Protein AF-A0A967G5K9-F1 (afdb_monomer)

pLDDT: mean 95.34, std 4.48, range [71.88, 98.5]

Secondary structure (DSSP, 8-state):
-HHHHHHHHHHHTT--SS--EEEE-SSGGGGGGGTT-SHIIIIIHHHHHHHHHTT--EEEEE-HHHHHHHHTTTS-SEEE-SSHHHHHHHH-

Solvent-accessible surface area (backbone atoms only — not comparable to full-atom values): 5249 Å² total; per-residue (Å²): 107,72,66,56,55,52,54,52,41,38,37,77,74,67,66,36,88,79,53,38,36,35,33,37,22,80,32,71,66,30,6,56,94,50,77,49,48,47,62,35,73,80,47,46,40,57,54,45,52,55,39,41,77,72,70,48,53,66,49,59,58,34,30,53,84,64,45,52,65,44,41,79,69,64,75,36,80,45,77,46,57,74,48,70,68,76,46,51,62,84,72,106

Radius of gyration: 12.84 Å; Cα contacts (8 Å, |Δi|>4): 140; chains: 1; bounding box: 27×26×37 Å

Foldseek 3Di:
DVLVVVQCCCCPPVVDPQFEEEEEAPFAQNCVPVVGHCCSPPPVVVVVVVVVVVVRHYYDRGGLVVVLVVVVVVPGPYYHYPDDCSPPVSVD

Mean predicted aligned error: 2.61 Å

Sequence (92 aa):
STIKITHDALIKQFRIAEPKIVVCGLNPHAGESGVFGREEIDHIIPAVEEAKDQGVHLEGPLPADTLFYYANRGRWDAVVAMYHDQGLIPFK

Structure (mmCIF, N/CA/C/O backbone):
data_AF-A0A967G5K9-F1
#
_entry.id   AF-A0A967G5K9-F1
#
loop_
_atom_site.group_PDB
_atom_site.id
_atom_site.type_symbol
_atom_site.label_atom_id
_atom_site.label_alt_id
_atom_site.label_comp_id
_atom_site.label_asym_id
_atom_site.label_entity_id
_atom_site.label_seq_id
_atom_site.pdbx_PDB_ins_code
_atom_site.Cartn_x
_atom_site.Cartn_y
_atom_site.Cartn_z
_atom_site.occupancy
_atom_site.B_iso_or_equiv
_atom_site.auth_seq_id
_atom_site.auth_comp_id
_atom_site.auth_asym_id
_atom_site.auth_atom_id
_atom_site.pdbx_PDB_model_num
ATOM 1 N N . SER A 1 1 ? -0.165 -11.332 5.603 1.00 88.25 1 SER A N 1
ATOM 2 C CA . SER A 1 1 ? 0.471 -10.226 4.863 1.00 88.25 1 SER A CA 1
ATOM 3 C C . SER A 1 1 ? 0.534 -8.986 5.748 1.00 88.25 1 SER A C 1
ATOM 5 O O . SER A 1 1 ? -0.214 -8.914 6.722 1.00 88.25 1 SER A O 1
ATOM 7 N N . THR A 1 2 ? 1.396 -8.017 5.426 1.00 97.12 2 THR A N 1
ATOM 8 C CA . THR A 1 2 ? 1.472 -6.721 6.130 1.00 97.12 2 THR A CA 1
ATOM 9 C C . THR A 1 2 ? 0.115 -6.016 6.169 1.00 97.12 2 THR A C 1
ATOM 11 O O . THR A 1 2 ? -0.313 -5.593 7.235 1.00 97.12 2 THR A O 1
ATOM 14 N N . ILE A 1 3 ? -0.616 -6.014 5.046 1.00 97.94 3 ILE A N 1
ATOM 15 C CA . ILE A 1 3 ? -1.970 -5.443 4.930 1.00 97.94 3 ILE A CA 1
ATOM 16 C C . ILE A 1 3 ? -2.917 -6.015 5.995 1.00 97.94 3 ILE A C 1
ATOM 18 O O . ILE A 1 3 ? -3.566 -5.261 6.715 1.00 97.94 3 ILE A O 1
ATOM 22 N N . LYS A 1 4 ? -2.957 -7.347 6.145 1.00 97.50 4 LYS A N 1
ATOM 23 C CA . LYS A 1 4 ? -3.834 -8.013 7.119 1.00 97.50 4 LYS A CA 1
ATOM 24 C C . LYS A 1 4 ? -3.472 -7.672 8.565 1.00 97.50 4 LYS A C 1
ATOM 26 O O . LYS A 1 4 ? -4.362 -7.468 9.381 1.00 97.50 4 LYS A O 1
ATOM 31 N N . ILE A 1 5 ? -2.178 -7.603 8.884 1.00 97.94 5 ILE A N 1
ATOM 32 C CA . ILE A 1 5 ? -1.718 -7.227 10.229 1.00 97.94 5 ILE A CA 1
ATOM 33 C C . ILE A 1 5 ? -2.154 -5.793 10.549 1.00 97.94 5 ILE A C 1
ATOM 35 O O . ILE A 1 5 ? -2.693 -5.552 11.628 1.00 97.94 5 ILE A O 1
ATOM 39 N N . THR A 1 6 ? -1.979 -4.865 9.603 1.00 98.19 6 THR A N 1
ATOM 40 C CA . THR A 1 6 ? -2.430 -3.475 9.739 1.00 98.19 6 THR A CA 1
ATOM 41 C C . THR A 1 6 ? -3.944 -3.394 9.926 1.00 98.19 6 THR A C 1
ATOM 43 O O . THR A 1 6 ? -4.399 -2.784 10.890 1.00 98.19 6 THR A O 1
ATOM 46 N N . HIS A 1 7 ? -4.725 -4.057 9.071 1.00 98.44 7 HIS A N 1
ATOM 47 C CA . HIS A 1 7 ? -6.186 -4.119 9.174 1.00 98.44 7 HIS A CA 1
ATOM 48 C C . HIS A 1 7 ? -6.656 -4.620 10.546 1.00 98.44 7 HIS A C 1
ATOM 50 O O . HIS A 1 7 ? -7.434 -3.958 11.235 1.00 98.44 7 HIS A O 1
ATOM 56 N N . ASP A 1 8 ? -6.130 -5.763 10.983 1.00 98.12 8 ASP A N 1
ATOM 57 C CA . ASP A 1 8 ? -6.486 -6.365 12.264 1.00 98.12 8 ASP A CA 1
ATOM 58 C C . ASP A 1 8 ? -6.133 -5.463 13.447 1.00 98.12 8 ASP A C 1
ATOM 60 O O . ASP A 1 8 ? -6.892 -5.398 14.418 1.00 98.12 8 ASP A O 1
ATOM 64 N N . ALA A 1 9 ? -4.993 -4.772 13.385 1.00 98.50 9 ALA A N 1
ATOM 65 C CA . ALA A 1 9 ? -4.594 -3.820 14.409 1.00 98.50 9 ALA A CA 1
ATOM 66 C C . ALA A 1 9 ? -5.559 -2.627 14.463 1.00 98.50 9 ALA A C 1
ATOM 68 O O . ALA A 1 9 ? -6.015 -2.283 15.556 1.00 98.50 9 ALA A O 1
ATOM 69 N N . LEU A 1 10 ? -5.933 -2.046 13.316 1.00 98.50 10 LEU A N 1
ATOM 70 C CA . LEU A 1 10 ? -6.875 -0.920 13.256 1.00 98.50 10 LEU A CA 1
ATOM 71 C C . LEU A 1 10 ? -8.227 -1.266 13.901 1.00 98.50 10 LEU A C 1
ATOM 73 O O . LEU A 1 10 ? -8.768 -0.469 14.669 1.00 98.50 10 LEU A O 1
ATOM 77 N N . ILE A 1 11 ? -8.725 -2.488 13.701 1.00 98.25 11 ILE A N 1
ATOM 78 C CA . ILE A 1 11 ? -9.960 -2.953 14.349 1.00 98.25 11 ILE A CA 1
ATOM 79 C C . ILE A 1 11 ? -9.739 -3.222 15.842 1.00 98.25 11 ILE A C 1
ATOM 81 O O . ILE A 1 11 ? -10.436 -2.680 16.704 1.00 98.25 11 ILE A O 1
ATOM 85 N N . LYS A 1 12 ? -8.784 -4.096 16.176 1.00 98.25 12 LYS A N 1
ATOM 86 C CA . LYS A 1 12 ? -8.656 -4.662 17.531 1.00 98.25 12 LYS A CA 1
ATOM 87 C C . LYS A 1 12 ? -8.085 -3.658 18.530 1.00 98.25 12 LYS A C 1
ATOM 89 O O . LYS A 1 12 ? -8.481 -3.675 19.695 1.00 98.25 12 LYS A O 1
ATOM 94 N N . GLN A 1 13 ? -7.162 -2.812 18.081 1.00 98.31 13 GLN A N 1
ATOM 95 C CA . GLN A 1 13 ? -6.394 -1.902 18.932 1.00 98.31 13 GLN A CA 1
ATOM 96 C C . GLN A 1 13 ? -6.869 -0.454 18.789 1.00 98.31 13 GLN A C 1
ATOM 98 O O . GLN A 1 13 ? -7.020 0.224 19.801 1.00 98.31 13 GLN A O 1
ATOM 103 N N . PHE A 1 14 ? -7.175 -0.005 17.567 1.00 97.75 14 PHE A N 1
ATOM 104 C CA . PHE A 1 14 ? -7.608 1.376 17.308 1.00 97.75 14 PHE A CA 1
ATOM 105 C C . PHE A 1 14 ? -9.132 1.549 17.246 1.00 97.75 14 PHE A C 1
ATOM 107 O O . PHE A 1 14 ? -9.610 2.677 17.184 1.00 97.75 14 PHE A O 1
ATOM 114 N N . ARG A 1 15 ? -9.905 0.453 17.338 1.00 98.06 15 ARG A N 1
ATOM 115 C CA . ARG A 1 15 ? -11.381 0.456 17.388 1.00 98.06 15 ARG A CA 1
ATOM 116 C C . ARG A 1 15 ? -12.051 1.092 16.164 1.00 98.06 15 ARG A C 1
ATOM 118 O O . ARG A 1 15 ? -13.176 1.574 16.262 1.00 98.06 15 ARG A O 1
ATOM 125 N N . ILE A 1 16 ? -11.393 1.039 15.009 1.00 98.12 16 ILE A N 1
ATOM 126 C CA . ILE A 1 16 ? -11.964 1.463 13.729 1.00 98.12 16 ILE A CA 1
ATOM 127 C C . ILE A 1 16 ? -12.697 0.262 13.134 1.00 98.12 16 ILE A C 1
ATOM 129 O O . ILE A 1 16 ? -12.061 -0.728 12.793 1.00 98.12 16 ILE A O 1
ATOM 133 N N . ALA A 1 17 ? -14.030 0.315 13.066 1.00 96.25 17 ALA A N 1
ATOM 134 C CA . ALA A 1 17 ? -1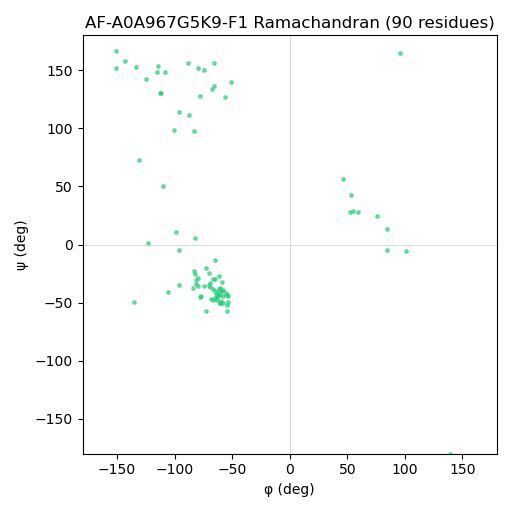4.849 -0.833 12.664 1.00 96.25 17 ALA A CA 1
ATOM 135 C C . ALA A 1 17 ? -14.651 -1.238 11.193 1.00 96.25 17 ALA A C 1
ATOM 137 O O . ALA A 1 17 ? -14.619 -2.425 10.887 1.00 96.25 17 ALA A O 1
ATOM 138 N N . GLU A 1 18 ? -14.489 -0.253 10.308 1.00 96.69 18 GLU A N 1
ATOM 139 C CA . GLU A 1 18 ? -14.321 -0.440 8.863 1.00 96.69 18 GLU A CA 1
ATOM 140 C C . GLU A 1 18 ? -13.107 0.369 8.378 1.00 96.69 18 GLU A C 1
ATOM 142 O O . GLU A 1 18 ? -13.271 1.437 7.781 1.00 96.69 18 GLU A O 1
ATOM 147 N N . PRO A 1 19 ? -11.879 -0.081 8.695 1.00 97.81 19 PRO A N 1
ATOM 148 C CA . PRO A 1 19 ? -10.678 0.687 8.404 1.00 97.81 19 PRO A CA 1
ATOM 149 C C . PRO A 1 19 ? -10.434 0.799 6.901 1.00 97.81 19 PRO A C 1
ATOM 151 O O . PRO A 1 19 ? -10.462 -0.197 6.180 1.00 97.81 19 PRO A O 1
ATOM 154 N N . LYS A 1 20 ? -10.124 2.010 6.446 1.00 97.94 20 LYS A N 1
ATOM 155 C CA . LYS A 1 20 ? -9.735 2.325 5.071 1.00 97.94 20 LYS A CA 1
ATOM 156 C C . LYS A 1 20 ? -8.220 2.366 4.977 1.00 97.94 20 LYS A C 1
ATOM 158 O O . LYS A 1 20 ? -7.582 3.243 5.557 1.00 97.94 20 LYS A O 1
ATOM 163 N N . ILE A 1 21 ? -7.639 1.437 4.231 1.00 98.31 21 ILE A N 1
ATOM 164 C CA . ILE A 1 21 ? -6.187 1.346 4.045 1.00 98.31 21 ILE A CA 1
ATOM 165 C C . ILE A 1 21 ? -5.825 1.782 2.626 1.00 98.31 21 ILE A C 1
ATOM 167 O O . ILE A 1 21 ? -6.581 1.563 1.684 1.00 98.31 21 ILE A O 1
ATOM 171 N N . VAL A 1 22 ? -4.645 2.364 2.451 1.00 97.94 22 VAL A N 1
ATOM 172 C CA . VAL A 1 22 ? -4.066 2.571 1.122 1.00 97.94 22 VAL A CA 1
ATOM 173 C C . VAL A 1 22 ? -2.671 1.962 1.033 1.00 97.94 22 VAL A C 1
ATOM 175 O O . VAL A 1 22 ? -1.907 1.993 1.998 1.00 97.94 22 VAL A O 1
ATOM 178 N N . VAL A 1 23 ? -2.341 1.385 -0.120 1.00 98.19 23 VAL A N 1
ATOM 179 C CA . VAL A 1 23 ? -1.049 0.751 -0.409 1.00 98.19 23 VAL A CA 1
ATOM 180 C C . VAL A 1 23 ? -0.292 1.583 -1.445 1.00 98.19 23 VAL A C 1
ATOM 182 O O . VAL A 1 23 ? -0.844 1.940 -2.488 1.00 98.19 23 VAL A O 1
ATOM 185 N N . CYS A 1 24 ? 0.974 1.894 -1.171 1.00 97.75 24 CYS A N 1
ATOM 186 C CA . CYS A 1 24 ? 1.853 2.557 -2.135 1.00 97.75 24 CYS A CA 1
ATOM 187 C C . CYS A 1 24 ? 2.305 1.586 -3.239 1.00 97.75 24 CYS A C 1
ATOM 189 O O . CYS A 1 24 ? 2.491 0.396 -2.992 1.00 97.75 24 CYS A O 1
ATOM 191 N N . GLY A 1 25 ? 2.565 2.106 -4.437 1.00 97.44 25 GLY A N 1
ATOM 192 C CA . GLY A 1 25 ? 3.464 1.441 -5.384 1.00 97.44 25 GLY A CA 1
ATOM 193 C C . GLY A 1 25 ? 4.900 1.419 -4.851 1.00 97.44 25 GLY A C 1
ATOM 194 O O . GLY A 1 25 ? 5.277 2.251 -4.021 1.00 97.44 25 GLY A O 1
ATOM 195 N N . LEU A 1 26 ? 5.704 0.469 -5.315 1.00 97.56 26 LEU A N 1
ATOM 196 C CA . LEU A 1 26 ? 7.147 0.447 -5.081 1.00 97.56 26 LEU A CA 1
ATOM 197 C C . LEU A 1 26 ? 7.844 1.454 -5.993 1.00 97.56 26 LEU A C 1
ATOM 199 O O . LEU A 1 26 ? 8.701 2.215 -5.544 1.00 97.56 26 LEU A O 1
ATOM 203 N N . ASN A 1 27 ? 7.441 1.463 -7.257 1.00 97.25 27 ASN A N 1
ATOM 204 C CA . ASN A 1 27 ? 8.037 2.256 -8.307 1.00 97.25 27 ASN A CA 1
ATOM 205 C C . ASN A 1 27 ? 7.396 3.651 -8.410 1.00 97.25 27 ASN A C 1
ATOM 207 O O . ASN A 1 27 ? 6.230 3.843 -8.034 1.00 97.25 27 ASN A O 1
ATOM 211 N N . PRO A 1 28 ? 8.118 4.645 -8.967 1.00 93.25 28 PRO A N 1
ATOM 212 C CA . PRO A 1 28 ? 7.536 5.933 -9.330 1.00 93.25 28 PRO A CA 1
ATOM 213 C C . PRO A 1 28 ? 6.283 5.748 -10.187 1.00 93.25 28 PRO A C 1
ATOM 215 O O . PRO A 1 28 ? 6.236 4.863 -11.041 1.00 93.25 28 PRO A O 1
ATOM 218 N N . HIS A 1 29 ? 5.256 6.560 -9.932 1.00 93.12 29 HIS A N 1
ATOM 219 C CA . HIS A 1 29 ? 3.958 6.449 -10.607 1.00 93.12 29 HIS A CA 1
ATOM 220 C C . HIS A 1 29 ? 3.336 5.038 -10.553 1.00 93.12 29 HIS A C 1
ATOM 222 O O . HIS A 1 29 ? 2.580 4.664 -11.445 1.00 93.12 29 HIS A O 1
ATOM 228 N N . ALA A 1 30 ? 3.648 4.250 -9.513 1.00 94.25 30 ALA A N 1
ATOM 229 C CA . ALA A 1 30 ? 3.210 2.857 -9.384 1.00 94.25 30 ALA A CA 1
ATOM 230 C C . ALA A 1 30 ? 3.563 2.008 -10.625 1.00 94.25 30 ALA A C 1
ATOM 232 O O . ALA A 1 30 ? 2.748 1.239 -11.134 1.00 94.25 30 ALA A O 1
ATOM 233 N N . GLY A 1 31 ? 4.780 2.198 -11.139 1.00 93.56 31 GLY A N 1
ATOM 234 C CA . GLY A 1 31 ? 5.335 1.427 -12.250 1.00 93.56 31 GLY A CA 1
ATOM 235 C C . GLY A 1 31 ? 4.946 1.940 -13.635 1.00 93.56 31 GLY A C 1
ATOM 236 O O . GLY A 1 31 ? 5.450 1.405 -14.617 1.00 93.56 31 GLY A O 1
ATOM 237 N N . GLU A 1 32 ? 4.083 2.962 -13.748 1.00 93.81 32 GLU A N 1
ATOM 238 C CA . GLU A 1 32 ? 3.626 3.540 -15.027 1.00 93.81 32 GLU A CA 1
ATOM 239 C C . GLU A 1 32 ? 3.225 2.443 -16.033 1.00 93.81 32 GLU A C 1
ATOM 241 O O . GLU A 1 32 ? 3.806 2.281 -17.105 1.00 93.81 32 GLU A O 1
ATOM 246 N N . SER A 1 33 ? 2.284 1.584 -15.626 1.00 90.69 33 SER A N 1
ATOM 247 C CA . SER A 1 33 ? 1.830 0.421 -16.411 1.00 90.69 33 SER A CA 1
ATOM 248 C C . SER A 1 33 ? 2.947 -0.543 -16.854 1.00 90.69 33 SER A C 1
ATOM 250 O O . SER A 1 33 ? 2.825 -1.213 -17.880 1.00 90.69 33 SER A O 1
ATOM 252 N N . GLY A 1 34 ? 4.037 -0.635 -16.089 1.00 93.00 34 GLY A N 1
ATOM 253 C CA . GLY A 1 34 ? 5.174 -1.511 -16.377 1.00 93.00 34 GLY A CA 1
ATOM 254 C C . GLY A 1 34 ? 6.378 -0.805 -17.008 1.00 93.00 34 GLY A C 1
ATOM 255 O O . GLY A 1 34 ? 7.413 -1.441 -17.210 1.00 93.00 34 GLY A O 1
ATOM 256 N N . VAL A 1 35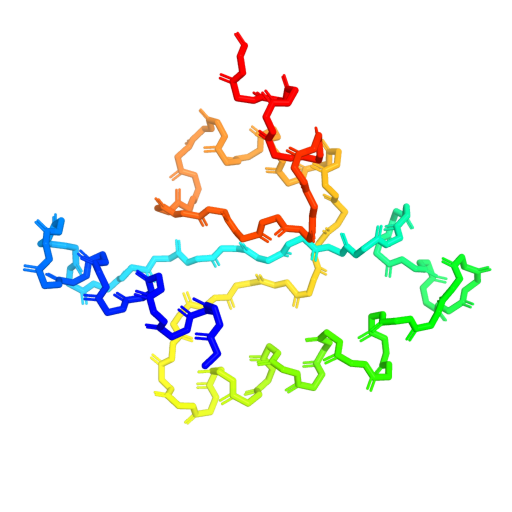 ? 6.265 0.486 -17.345 1.00 95.69 35 VAL A N 1
ATOM 257 C CA . VAL A 1 35 ? 7.354 1.271 -17.951 1.00 95.69 35 VAL A CA 1
ATOM 258 C C . VAL A 1 35 ? 8.473 1.543 -16.942 1.00 95.69 35 VAL A C 1
ATOM 260 O O . VAL A 1 35 ? 9.648 1.531 -17.308 1.00 95.69 35 VAL A O 1
ATOM 263 N N . PHE A 1 36 ? 8.129 1.738 -15.668 1.00 92.94 36 PHE A N 1
ATOM 264 C CA .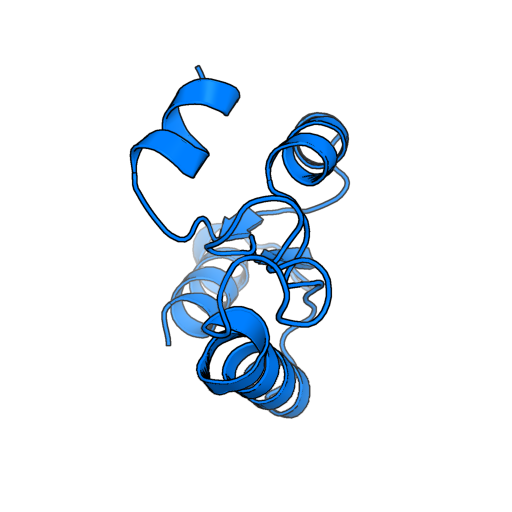 PHE A 1 36 ? 9.071 1.998 -14.579 1.00 92.94 36 PHE A CA 1
ATOM 265 C C . PHE A 1 36 ? 9.168 0.823 -13.609 1.00 92.94 36 PHE A C 1
ATOM 267 O O . PHE A 1 36 ? 9.075 1.014 -12.407 1.00 92.94 36 PHE A O 1
ATOM 274 N N . GLY A 1 37 ? 9.369 -0.388 -14.124 1.00 96.19 37 GLY A N 1
ATOM 275 C CA . GLY A 1 37 ? 9.393 -1.598 -13.300 1.00 96.19 37 GLY A CA 1
ATOM 276 C C . GLY A 1 37 ? 8.041 -2.302 -13.287 1.00 96.19 37 GLY A C 1
ATOM 277 O O . GLY A 1 37 ? 7.034 -1.773 -13.752 1.00 96.19 37 GLY A O 1
ATOM 278 N N . ARG A 1 38 ? 8.041 -3.554 -12.831 1.00 97.81 38 ARG A N 1
ATOM 279 C CA . ARG A 1 38 ? 6.893 -4.471 -12.944 1.00 97.81 38 ARG A CA 1
ATOM 280 C C . ARG A 1 38 ? 6.414 -5.019 -11.610 1.00 97.81 38 ARG A C 1
ATOM 282 O O . ARG A 1 38 ? 5.464 -5.793 -11.577 1.00 97.81 38 ARG A O 1
ATOM 289 N N . GLU A 1 39 ? 7.037 -4.619 -10.516 1.00 98.50 39 GLU A N 1
ATOM 290 C CA . GLU A 1 39 ? 6.756 -5.111 -9.177 1.00 98.50 39 GLU A CA 1
ATOM 291 C C . GLU A 1 39 ? 5.292 -4.867 -8.779 1.00 98.50 39 GLU A C 1
ATOM 293 O O . GLU A 1 39 ? 4.690 -5.708 -8.110 1.00 98.50 39 GLU A O 1
ATOM 298 N N . GLU A 1 40 ? 4.667 -3.784 -9.258 1.00 98.25 40 GLU A N 1
ATOM 299 C CA . GLU A 1 40 ? 3.228 -3.577 -9.106 1.00 98.25 40 GLU A CA 1
ATOM 300 C C . GLU A 1 40 ? 2.409 -4.674 -9.778 1.00 98.25 40 GLU A C 1
ATOM 302 O O . GLU A 1 40 ? 1.535 -5.25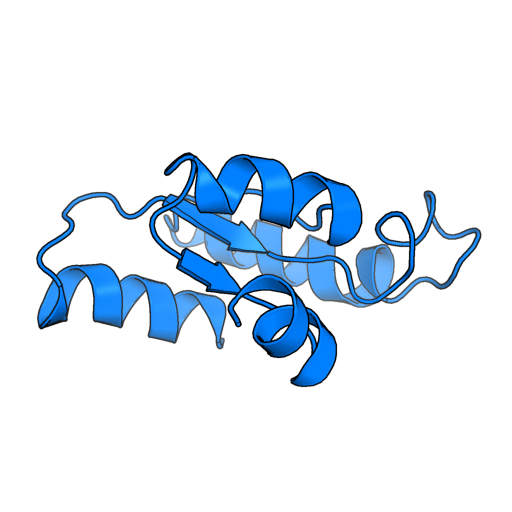2 -9.141 1.00 98.25 40 GLU A O 1
ATOM 307 N N . ILE A 1 41 ? 2.700 -4.981 -11.040 1.00 98.12 41 ILE A N 1
ATOM 308 C CA . ILE A 1 41 ? 1.954 -5.957 -11.844 1.00 98.12 41 ILE A CA 1
ATOM 309 C C . ILE A 1 41 ? 2.176 -7.372 -11.312 1.00 98.12 41 ILE A C 1
ATOM 311 O O . ILE A 1 41 ? 1.224 -8.130 -11.137 1.00 98.12 41 ILE A O 1
ATOM 315 N N . ASP A 1 42 ? 3.434 -7.716 -11.050 1.00 98.31 42 ASP A N 1
ATOM 316 C CA . ASP A 1 42 ? 3.842 -9.086 -10.765 1.00 98.31 42 ASP A CA 1
ATOM 317 C C . ASP A 1 42 ? 3.621 -9.461 -9.283 1.00 98.31 42 ASP A C 1
ATOM 319 O O . ASP A 1 42 ? 3.483 -10.645 -8.966 1.00 98.31 42 ASP A O 1
ATOM 323 N N . HIS A 1 43 ? 3.549 -8.480 -8.367 1.00 98.06 43 HIS A N 1
ATOM 324 C CA . HIS A 1 43 ? 3.464 -8.742 -6.922 1.00 98.06 43 HIS A CA 1
ATOM 325 C C . HIS A 1 43 ? 2.431 -7.903 -6.158 1.00 98.06 43 HIS A C 1
ATOM 327 O O . HIS A 1 43 ? 1.650 -8.466 -5.387 1.00 98.06 43 HIS A O 1
ATOM 333 N N . ILE A 1 44 ? 2.410 -6.575 -6.322 1.00 98.00 44 ILE A N 1
ATOM 334 C CA . ILE A 1 44 ? 1.627 -5.704 -5.422 1.00 98.00 44 ILE A CA 1
ATOM 335 C C . ILE A 1 44 ? 0.133 -5.722 -5.765 1.00 98.00 44 ILE A C 1
ATOM 337 O O . ILE A 1 44 ? -0.683 -5.870 -4.860 1.00 98.00 44 I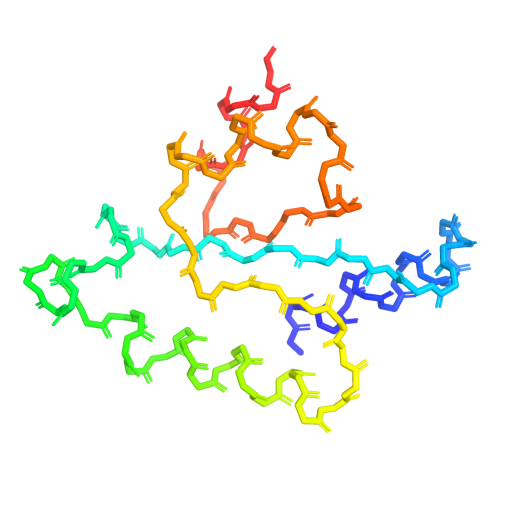LE A O 1
ATOM 341 N N . ILE A 1 45 ? -0.237 -5.622 -7.046 1.00 98.12 45 ILE A N 1
ATOM 342 C CA . ILE A 1 45 ? -1.628 -5.728 -7.513 1.00 98.12 45 ILE A CA 1
ATOM 343 C C . ILE A 1 45 ? -2.224 -7.082 -7.095 1.00 98.12 45 ILE A C 1
ATOM 345 O O . ILE A 1 45 ? -3.262 -7.063 -6.435 1.00 98.12 45 ILE A O 1
ATOM 349 N N . PRO A 1 46 ? -1.574 -8.241 -7.348 1.00 98.25 46 PRO A N 1
ATOM 350 C CA . PRO A 1 46 ? -2.059 -9.525 -6.843 1.00 98.25 46 PRO A CA 1
ATOM 351 C C . PRO A 1 46 ? -2.295 -9.544 -5.326 1.00 98.25 46 PRO A C 1
ATOM 353 O O . PRO A 1 46 ? -3.331 -10.024 -4.875 1.00 98.25 46 PRO A O 1
ATOM 356 N N . ALA A 1 47 ? -1.373 -8.987 -4.532 1.00 98.00 47 ALA A N 1
ATOM 357 C CA . ALA A 1 47 ? -1.509 -8.950 -3.076 1.00 98.00 47 ALA A CA 1
ATOM 358 C C . ALA A 1 47 ? -2.634 -8.014 -2.594 1.00 98.00 47 ALA A C 1
ATOM 360 O O . ALA A 1 47 ? -3.266 -8.285 -1.569 1.00 98.00 47 ALA A O 1
ATOM 361 N N . VAL A 1 48 ? -2.881 -6.911 -3.308 1.00 98.12 48 VAL A N 1
ATOM 362 C CA . VAL A 1 48 ? -4.007 -6.003 -3.051 1.00 98.12 48 VAL A CA 1
ATOM 363 C C . VAL A 1 48 ? -5.333 -6.696 -3.348 1.00 98.12 48 VAL A C 1
ATOM 365 O O . VAL A 1 48 ? -6.228 -6.647 -2.506 1.00 98.12 48 VAL A O 1
ATOM 368 N N . GLU A 1 49 ? -5.455 -7.357 -4.499 1.00 98.12 49 GLU A N 1
ATOM 369 C CA . GLU A 1 49 ? -6.679 -8.073 -4.871 1.00 98.12 49 GLU A CA 1
ATOM 370 C C . GLU A 1 49 ? -6.954 -9.240 -3.912 1.00 98.12 49 GLU A C 1
ATOM 372 O O . GLU A 1 49 ? -8.062 -9.352 -3.397 1.00 98.12 49 GLU A O 1
ATOM 377 N N . GLU A 1 50 ? -5.933 -10.016 -3.530 1.00 98.06 50 GLU A N 1
ATOM 378 C CA . GLU A 1 50 ? -6.088 -11.075 -2.522 1.00 98.06 50 GLU A CA 1
ATOM 379 C C . GLU A 1 50 ? -6.587 -10.518 -1.175 1.00 98.06 50 GLU A C 1
ATOM 381 O O . GLU A 1 50 ? -7.431 -11.119 -0.509 1.00 98.06 50 GLU A O 1
ATOM 386 N N . ALA A 1 51 ? -6.085 -9.355 -0.750 1.00 97.88 51 ALA A N 1
ATOM 387 C CA . ALA A 1 51 ? -6.536 -8.724 0.486 1.00 97.88 51 ALA A CA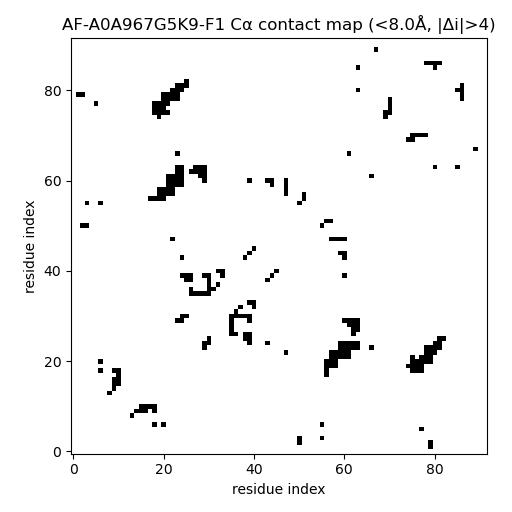 1
ATOM 388 C C . ALA A 1 51 ? -7.979 -8.197 0.384 1.00 97.88 51 ALA A C 1
ATOM 390 O O . ALA A 1 51 ? -8.733 -8.321 1.354 1.00 97.88 51 ALA A O 1
ATOM 391 N N . LYS A 1 52 ? -8.385 -7.661 -0.776 1.00 97.75 52 LYS A N 1
ATOM 392 C CA . LYS A 1 52 ? -9.782 -7.275 -1.037 1.00 97.75 52 LYS A CA 1
ATOM 393 C C . LYS A 1 52 ? -10.714 -8.483 -0.989 1.00 97.75 52 LYS A C 1
ATOM 395 O O . LYS A 1 52 ? -11.745 -8.409 -0.324 1.00 97.75 52 LYS A O 1
ATOM 400 N N . ASP A 1 53 ? -10.323 -9.605 -1.591 1.00 97.56 53 ASP A N 1
ATOM 401 C CA . ASP A 1 53 ? -11.087 -10.861 -1.555 1.00 97.56 53 ASP A CA 1
ATOM 402 C C . ASP A 1 53 ? -11.251 -11.404 -0.125 1.00 97.56 53 ASP A C 1
ATOM 404 O O . ASP A 1 53 ? -12.241 -12.060 0.202 1.00 97.56 53 ASP A O 1
ATOM 408 N N . GLN A 1 54 ? -10.309 -11.082 0.767 1.00 96.25 54 GLN A N 1
ATOM 409 C CA . GLN A 1 54 ? -10.380 -11.388 2.200 1.00 96.25 54 GLN A CA 1
ATOM 410 C C . GLN A 1 54 ? -11.222 -10.383 3.009 1.00 96.25 54 GLN A C 1
ATOM 412 O O . GLN A 1 54 ? -11.283 -10.490 4.236 1.00 96.25 54 GLN A O 1
ATOM 417 N N . GLY A 1 55 ? -11.878 -9.423 2.353 1.00 96.19 55 GLY A N 1
ATOM 418 C CA . GLY A 1 55 ? -12.759 -8.436 2.978 1.00 96.19 55 GLY A CA 1
ATOM 419 C C . GLY A 1 55 ? -12.044 -7.209 3.546 1.00 96.19 55 GLY A C 1
ATOM 420 O O . GLY A 1 55 ? -12.650 -6.459 4.309 1.00 96.19 55 GLY A O 1
ATOM 421 N N . VAL A 1 56 ? -10.771 -6.984 3.206 1.00 97.75 56 VAL A N 1
ATOM 422 C CA . VAL A 1 56 ? -10.060 -5.769 3.624 1.00 97.75 56 VAL A CA 1
ATOM 423 C C . VAL A 1 56 ? -10.486 -4.601 2.734 1.00 97.75 56 VAL A C 1
ATOM 425 O O . VAL A 1 56 ? -10.397 -4.668 1.509 1.00 97.75 56 VAL A O 1
ATOM 428 N N . HIS A 1 57 ? -10.902 -3.494 3.346 1.00 97.50 57 HIS A N 1
ATOM 429 C CA . HIS A 1 57 ? -11.241 -2.272 2.621 1.00 97.50 57 HIS A CA 1
ATOM 430 C C . HIS A 1 57 ? -9.972 -1.459 2.318 1.00 97.50 57 HIS A C 1
ATOM 432 O O . HIS A 1 57 ? -9.462 -0.728 3.173 1.00 97.50 57 HIS A O 1
ATOM 438 N N . LEU A 1 58 ? -9.437 -1.601 1.098 1.00 97.50 58 LEU A N 1
ATOM 439 C CA . LEU A 1 58 ? -8.231 -0.882 0.685 1.00 97.50 58 LEU A CA 1
ATOM 440 C C . LEU A 1 58 ? -8.202 -0.402 -0.775 1.00 97.50 58 LEU A C 1
ATOM 442 O O . LEU A 1 58 ? -8.852 -0.965 -1.656 1.00 97.50 58 LEU A O 1
ATOM 446 N N . GLU A 1 59 ? -7.373 0.614 -1.021 1.00 96.94 59 GLU A N 1
ATOM 447 C CA . GLU A 1 59 ? -7.019 1.156 -2.341 1.00 96.94 59 GLU A CA 1
ATOM 448 C C . GLU A 1 59 ? -5.516 0.943 -2.628 1.00 96.94 59 GLU A C 1
ATOM 450 O O . GLU A 1 59 ? -4.692 0.973 -1.713 1.00 96.94 59 GLU A O 1
ATOM 455 N N . GLY A 1 60 ? -5.134 0.758 -3.895 1.00 95.19 60 GLY A N 1
ATOM 456 C CA . GLY A 1 60 ? -3.729 0.695 -4.318 1.00 95.19 60 GLY A CA 1
ATOM 457 C C . GLY A 1 60 ? -3.419 -0.384 -5.363 1.00 95.19 60 GLY A C 1
ATOM 458 O O . GLY A 1 60 ? -4.330 -1.105 -5.769 1.00 95.19 60 GLY A O 1
ATOM 459 N N . PRO A 1 61 ? -2.147 -0.497 -5.793 1.00 97.00 61 PRO A N 1
ATOM 460 C CA . PRO A 1 61 ? -1.052 0.421 -5.473 1.00 97.00 61 PRO A CA 1
ATOM 461 C C . PRO A 1 61 ? -1.276 1.815 -6.081 1.00 97.00 61 PRO A C 1
ATOM 463 O O . PRO A 1 61 ? -1.694 1.932 -7.229 1.00 97.00 61 PRO A O 1
ATOM 466 N N . LEU A 1 62 ? -1.011 2.877 -5.314 1.00 97.12 62 LEU A N 1
ATOM 467 C CA . LEU A 1 62 ? -1.043 4.261 -5.807 1.00 97.12 62 LEU A CA 1
ATOM 468 C C . LEU A 1 62 ? 0.354 4.902 -5.780 1.0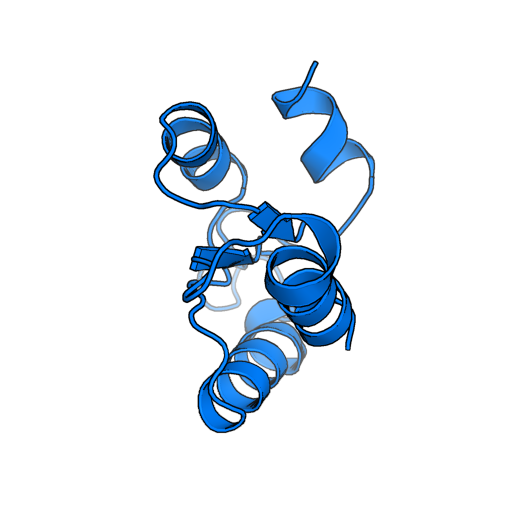0 97.12 62 LEU A C 1
ATOM 470 O O . LEU A 1 62 ? 1.175 4.54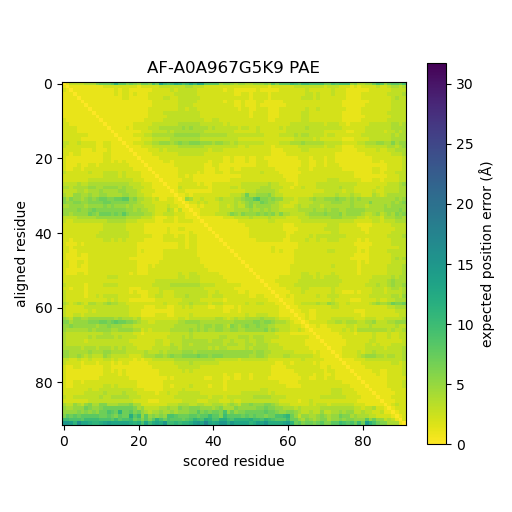5 -4.928 1.00 97.12 62 LEU A O 1
ATOM 474 N N . PRO A 1 63 ? 0.621 5.890 -6.654 1.00 95.50 63 PRO A N 1
ATOM 475 C CA . PRO A 1 63 ? 1.831 6.703 -6.582 1.00 95.50 63 PRO A CA 1
ATOM 476 C C . PRO A 1 63 ? 1.966 7.378 -5.211 1.00 95.50 63 PRO A C 1
ATOM 478 O O . PRO A 1 63 ? 1.040 8.048 -4.745 1.00 95.50 63 PRO A O 1
ATOM 481 N N . ALA A 1 64 ? 3.115 7.192 -4.556 1.00 90.44 64 ALA A N 1
ATOM 482 C CA . ALA A 1 64 ? 3.339 7.679 -3.195 1.00 90.44 64 ALA A CA 1
ATOM 483 C C . ALA A 1 64 ? 3.235 9.214 -3.088 1.00 90.44 64 ALA A C 1
ATOM 485 O O . ALA A 1 64 ? 2.613 9.731 -2.162 1.00 90.44 64 ALA A O 1
ATOM 486 N N . ASP A 1 65 ? 3.780 9.941 -4.064 1.00 87.12 65 ASP A N 1
ATOM 487 C CA . ASP A 1 65 ? 3.760 11.407 -4.160 1.00 87.12 65 ASP A CA 1
ATOM 488 C C . ASP A 1 65 ? 2.340 11.994 -4.105 1.00 87.12 65 ASP A C 1
ATOM 490 O O . ASP A 1 65 ? 2.087 12.974 -3.402 1.00 87.12 65 ASP A O 1
ATOM 494 N N . THR A 1 66 ? 1.393 11.356 -4.793 1.00 87.31 66 THR A N 1
ATOM 495 C CA . THR A 1 66 ? -0.011 11.783 -4.812 1.00 87.31 66 THR A CA 1
ATOM 496 C C . THR A 1 66 ? -0.785 11.245 -3.607 1.00 87.31 66 THR A C 1
ATOM 498 O O . THR A 1 66 ? -1.625 11.942 -3.034 1.00 87.31 66 THR A O 1
ATOM 501 N N . LEU A 1 67 ? -0.500 10.011 -3.185 1.00 92.75 67 LEU A N 1
ATOM 502 C CA . LEU A 1 67 ? -1.168 9.358 -2.061 1.00 92.75 67 LEU A CA 1
ATOM 503 C C . LEU A 1 67 ? -0.994 10.147 -0.761 1.00 92.75 67 LEU A C 1
ATOM 505 O O . LEU A 1 67 ? -1.987 10.410 -0.080 1.00 92.75 67 LEU A O 1
ATOM 509 N N . PHE A 1 68 ? 0.232 10.558 -0.415 1.00 93.44 68 PHE A N 1
ATOM 510 C CA . PHE A 1 68 ? 0.491 11.200 0.881 1.00 93.44 68 PHE A CA 1
ATOM 511 C C . PHE A 1 68 ? -0.214 12.550 1.035 1.00 93.44 68 PHE A C 1
ATOM 513 O O . PHE A 1 68 ? -0.648 12.889 2.137 1.00 93.44 68 PHE A O 1
ATOM 520 N N . TYR A 1 69 ? -0.438 13.275 -0.067 1.00 92.25 69 TYR A N 1
ATOM 521 C CA . TYR A 1 69 ? -1.249 14.494 -0.063 1.00 92.25 69 TYR A CA 1
ATOM 522 C C . TYR A 1 69 ? -2.678 14.244 0.447 1.00 92.25 69 TYR A C 1
ATOM 524 O O . TYR A 1 69 ? -3.197 15.017 1.257 1.00 92.25 69 TYR A O 1
ATOM 532 N N . TYR A 1 70 ? -3.318 13.160 -0.001 1.00 93.50 70 TYR A N 1
ATOM 533 C CA . TYR A 1 70 ? -4.674 12.806 0.425 1.00 93.50 70 TYR A CA 1
ATOM 534 C C . TYR A 1 70 ? -4.700 12.086 1.777 1.00 93.50 70 TYR A C 1
ATOM 536 O O . TYR A 1 70 ? -5.631 12.300 2.556 1.00 93.50 70 TYR A O 1
ATOM 544 N N . ALA A 1 71 ? -3.682 11.279 2.085 1.00 93.19 71 ALA A N 1
ATOM 545 C CA . ALA A 1 71 ? -3.558 10.614 3.380 1.00 93.19 71 ALA A CA 1
ATOM 546 C C . ALA A 1 71 ? -3.462 11.635 4.523 1.00 93.19 71 ALA A C 1
ATOM 548 O O . ALA A 1 71 ? -4.203 11.529 5.496 1.00 93.19 71 ALA A O 1
ATOM 549 N N . ASN A 1 72 ? -2.671 12.702 4.353 1.00 90.81 72 ASN A N 1
ATOM 550 C CA . ASN A 1 72 ? -2.565 13.786 5.337 1.00 90.81 72 ASN A CA 1
ATOM 551 C C . ASN A 1 72 ? -3.878 14.579 5.528 1.00 90.81 72 ASN A C 1
ATOM 553 O O . ASN A 1 72 ? -4.024 15.349 6.472 1.00 90.81 72 ASN A O 1
ATOM 557 N N . ARG A 1 73 ? -4.857 14.398 4.633 1.00 93.50 73 ARG A N 1
ATOM 558 C CA . ARG A 1 73 ? -6.203 14.985 4.731 1.00 93.50 73 ARG A CA 1
ATOM 559 C C . ARG A 1 73 ? -7.245 14.011 5.287 1.00 93.50 73 ARG A C 1
ATOM 561 O O . ARG A 1 73 ? -8.435 14.305 5.224 1.00 93.50 73 ARG A O 1
ATOM 568 N N . GLY A 1 74 ? -6.812 12.865 5.811 1.00 93.38 74 GLY A N 1
ATOM 569 C CA . GLY A 1 74 ? -7.685 11.885 6.455 1.00 93.38 74 GLY A CA 1
ATOM 570 C C . GLY A 1 74 ? -8.515 11.049 5.482 1.00 93.38 74 GLY A C 1
ATOM 571 O O . GLY A 1 74 ? -9.578 10.564 5.857 1.00 93.38 74 GLY A O 1
ATOM 572 N N . ARG A 1 75 ? -8.074 10.883 4.224 1.00 96.06 75 ARG A N 1
ATOM 573 C CA . ARG A 1 75 ? -8.783 10.014 3.265 1.00 96.06 75 ARG A CA 1
ATOM 574 C C . ARG A 1 75 ? -8.734 8.531 3.666 1.00 96.06 75 ARG A C 1
ATOM 576 O O . ARG A 1 75 ? -9.676 7.800 3.365 1.00 96.06 75 ARG A O 1
ATOM 583 N N . TRP A 1 76 ? -7.667 8.119 4.349 1.00 97.44 76 TRP A N 1
ATOM 584 C CA . TRP A 1 76 ? -7.432 6.749 4.806 1.00 97.44 76 TRP A CA 1
ATOM 585 C C . TRP A 1 76 ? -6.975 6.738 6.266 1.00 97.44 76 TRP A C 1
ATOM 587 O O . TRP A 1 76 ? -6.354 7.696 6.725 1.00 97.44 76 TRP A O 1
ATOM 597 N N . ASP A 1 77 ? -7.251 5.638 6.964 1.00 97.50 77 ASP A N 1
ATOM 598 C CA . ASP A 1 77 ? -6.880 5.414 8.365 1.00 97.50 77 ASP A CA 1
ATOM 599 C C . ASP A 1 77 ? -5.432 4.921 8.511 1.00 97.50 77 ASP A C 1
ATOM 601 O O . ASP A 1 77 ? -4.804 5.112 9.551 1.00 97.50 77 ASP A O 1
ATOM 605 N N . ALA A 1 78 ? -4.887 4.282 7.469 1.00 97.25 78 ALA A N 1
ATOM 606 C CA . ALA A 1 78 ? -3.491 3.864 7.422 1.00 97.25 78 ALA A CA 1
ATOM 607 C C . ALA A 1 78 ? -2.931 3.819 5.997 1.00 97.25 78 ALA A C 1
ATOM 609 O O . ALA A 1 78 ? -3.639 3.528 5.030 1.00 97.25 78 ALA A O 1
ATOM 610 N N . VAL A 1 79 ? -1.618 4.031 5.901 1.00 97.31 79 VAL A N 1
ATOM 611 C CA . VAL A 1 79 ? -0.825 3.871 4.679 1.00 97.31 79 VAL A CA 1
ATOM 612 C C . VAL A 1 79 ? 0.136 2.697 4.856 1.00 97.31 79 VAL A C 1
ATOM 614 O O . VAL A 1 79 ? 0.873 2.635 5.840 1.00 97.31 79 VAL A O 1
ATOM 617 N N . VAL A 1 80 ? 0.165 1.784 3.887 1.00 97.56 80 VAL A N 1
ATOM 618 C CA . VAL A 1 80 ? 1.185 0.737 3.766 1.00 97.56 80 VAL A CA 1
ATOM 619 C C . VAL A 1 80 ? 2.200 1.177 2.714 1.00 97.56 80 VAL A C 1
ATOM 621 O O . VAL A 1 80 ? 1.971 1.044 1.512 1.00 97.56 80 VAL A O 1
ATOM 624 N N . ALA A 1 81 ? 3.322 1.717 3.184 1.00 97.44 81 ALA A N 1
ATOM 625 C CA . ALA A 1 81 ? 4.470 2.048 2.347 1.00 97.44 81 ALA A CA 1
ATOM 626 C C . ALA A 1 81 ? 5.311 0.798 2.042 1.00 97.44 81 ALA A C 1
ATOM 628 O O . ALA A 1 81 ? 5.355 -0.144 2.836 1.00 97.44 81 ALA A O 1
ATOM 629 N N . MET A 1 82 ? 5.996 0.797 0.899 1.00 97.44 82 MET A N 1
ATOM 630 C CA . MET A 1 82 ? 6.842 -0.313 0.452 1.00 97.44 82 MET A CA 1
ATOM 631 C C . MET A 1 82 ? 8.210 -0.322 1.143 1.00 97.44 82 MET A C 1
ATOM 633 O O . MET A 1 82 ? 8.799 -1.384 1.331 1.00 97.44 82 MET A O 1
ATOM 637 N N . TYR A 1 83 ? 8.717 0.844 1.551 1.00 96.88 83 TYR A N 1
ATOM 638 C CA . TYR A 1 83 ? 9.985 0.971 2.269 1.00 96.88 83 TYR A CA 1
ATOM 639 C C . TYR A 1 83 ? 9.999 2.185 3.206 1.00 96.88 83 TYR A C 1
ATOM 641 O O . TYR A 1 83 ? 9.143 3.066 3.139 1.00 96.88 83 TYR A O 1
ATOM 649 N N . HIS A 1 84 ? 10.990 2.216 4.100 1.00 95.62 84 HIS A N 1
ATOM 650 C CA . HIS A 1 84 ? 11.079 3.148 5.226 1.00 95.62 84 HIS A CA 1
ATOM 651 C C . HIS A 1 84 ? 10.981 4.625 4.817 1.00 95.62 84 HIS A C 1
ATOM 653 O O . HIS A 1 84 ? 10.087 5.337 5.274 1.00 95.62 84 HIS A O 1
ATOM 659 N N . ASP A 1 85 ? 11.863 5.080 3.929 1.00 94.62 85 ASP A N 1
ATOM 660 C CA . ASP A 1 85 ? 11.928 6.499 3.563 1.00 94.62 85 ASP A CA 1
ATOM 661 C C . ASP A 1 85 ? 1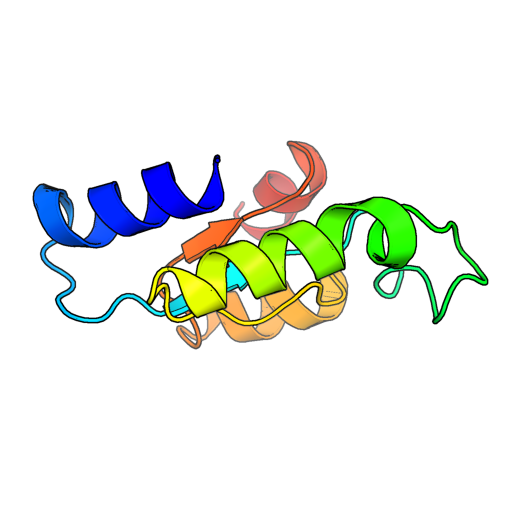0.718 6.949 2.739 1.00 94.62 85 ASP A C 1
ATOM 663 O O . ASP A 1 85 ? 10.341 8.118 2.805 1.00 94.62 85 ASP A O 1
ATOM 667 N N . GLN A 1 86 ? 10.050 6.018 2.045 1.00 95.44 86 GLN A N 1
ATOM 668 C CA . GLN A 1 86 ? 8.805 6.294 1.330 1.00 95.44 86 GLN A CA 1
ATOM 669 C C . GLN A 1 86 ? 7.701 6.771 2.278 1.00 95.44 86 GLN A C 1
ATOM 671 O O . GLN A 1 86 ? 6.912 7.629 1.902 1.00 95.44 86 GLN A O 1
ATOM 676 N N . GLY A 1 87 ? 7.636 6.208 3.489 1.00 91.62 87 GLY A N 1
ATOM 677 C CA . GLY A 1 87 ? 6.625 6.556 4.487 1.00 91.62 87 GLY A CA 1
ATOM 678 C C . GLY A 1 87 ? 7.082 7.592 5.509 1.00 91.62 87 GLY A C 1
ATOM 679 O O . GLY A 1 87 ? 6.277 8.412 5.945 1.00 91.62 87 GLY A O 1
ATOM 680 N N . LEU A 1 88 ? 8.359 7.582 5.901 1.00 89.56 88 LEU A N 1
ATOM 681 C CA . LEU A 1 88 ? 8.830 8.431 6.995 1.00 89.56 88 LEU A CA 1
ATOM 682 C C . LEU A 1 88 ? 9.072 9.882 6.572 1.00 89.56 88 LEU A C 1
ATOM 684 O O . LEU A 1 88 ? 8.831 10.777 7.377 1.00 89.56 88 LEU A O 1
ATOM 688 N N . ILE A 1 89 ? 9.546 10.123 5.343 1.00 85.69 89 ILE A N 1
ATOM 689 C CA . ILE A 1 89 ? 9.783 11.489 4.854 1.00 85.69 89 ILE A CA 1
ATOM 690 C C . ILE A 1 89 ? 8.470 12.288 4.792 1.00 85.69 89 ILE A C 1
ATOM 692 O O . ILE A 1 89 ? 8.462 13.393 5.318 1.00 85.69 89 ILE A O 1
ATOM 696 N N . PRO A 1 90 ? 7.357 11.765 4.233 1.00 79.12 90 PRO A N 1
ATOM 697 C CA . PRO A 1 90 ? 6.096 12.511 4.172 1.00 79.12 90 PRO A CA 1
ATOM 698 C C . PRO A 1 90 ? 5.371 12.646 5.516 1.00 79.12 90 PRO A C 1
ATOM 700 O O . PRO A 1 90 ? 4.484 13.484 5.647 1.00 79.12 90 PRO A O 1
ATOM 703 N N . PHE A 1 91 ? 5.688 11.780 6.484 1.00 80.12 91 PHE A N 1
ATOM 704 C CA . PHE A 1 91 ? 5.071 11.799 7.810 1.00 80.12 91 PHE A CA 1
ATOM 705 C C . PHE A 1 91 ? 5.696 12.836 8.756 1.00 80.12 91 PHE A C 1
ATOM 707 O O . PHE A 1 91 ? 5.014 13.318 9.660 1.00 80.12 91 PHE A O 1
ATOM 714 N N . LYS A 1 92 ? 6.991 13.129 8.596 1.00 71.88 92 LYS A N 1
ATOM 715 C CA . LYS A 1 92 ? 7.727 14.103 9.416 1.00 71.88 92 LYS A CA 1
ATOM 716 C C . LYS A 1 92 ? 7.498 15.534 8.946 1.00 71.88 92 LYS A C 1
ATOM 718 O O . LYS A 1 92 ? 7.480 16.408 9.839 1.00 71.88 92 LYS A O 1
#

Nearest PDB structures (foldseek):
  1r8k-assembly1_B  TM=9.536E-01  e=9.939E-10  Salmonella enterica subsp. enterica serovar Typhimurium
  3lxy-assembly1_A-2  TM=9.672E-01  e=1.821E-09  Yersinia pestis
  1ps6-assembly1_A  TM=9.508E-01  e=1.592E-09  Escherichia coli
  1yxo-assembly1_B  TM=9.568E-01  e=1.948E-09  Pseudomonas aeruginosa
  6xmy-assembly1_A  TM=9.536E-01  e=7.483E-09  Legionella pneumophila subsp. pneumophila str. Philadelphia 1